Protein AF-A0A383AYV4-F1 (afdb_monomer)

Nearest PDB structures (foldseek):
  7ewm-assembly1_C  TM=2.244E-01  e=6.964E+00  Saccharomyces cerevisiae S288C

Radius of gyration: 17.89 Å; Cα contacts (8 Å, |Δi|>4)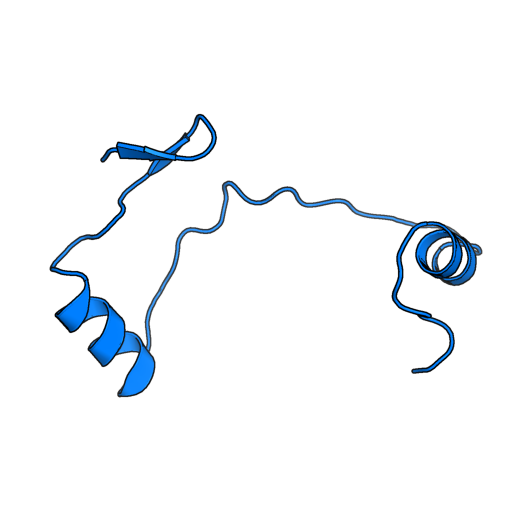: 33; chains: 1; bounding box: 41×19×35 Å

Solvent-accessible surface area (backbone atoms only — not comparable to full-atom values): 4172 Å² total; per-residue (Å²): 117,42,82,50,98,89,37,86,37,71,91,58,89,91,38,65,69,59,55,51,46,35,44,76,78,67,64,74,87,77,93,63,80,87,59,90,81,83,90,83,81,65,97,58,45,56,63,52,49,33,68,79,41,95,57,61,62,84,76,118

Structure (mmCIF, N/CA/C/O backbone):
data_AF-A0A383AYV4-F1
#
_entry.id   AF-A0A383AYV4-F1
#
loop_
_atom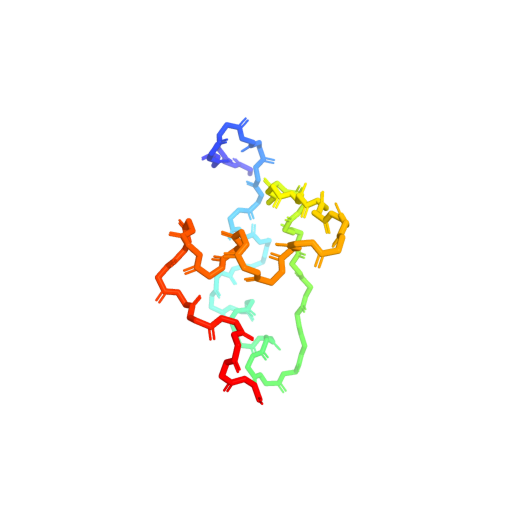_site.group_PDB
_atom_site.id
_atom_site.type_symbol
_atom_site.label_atom_id
_atom_site.label_alt_id
_atom_site.label_comp_id
_atom_site.label_asym_id
_atom_site.label_entity_id
_atom_site.label_seq_id
_atom_site.pdbx_PDB_ins_code
_atom_site.Cartn_x
_atom_site.Cartn_y
_atom_site.Cartn_z
_atom_site.occupancy
_atom_site.B_iso_or_equiv
_atom_site.auth_seq_id
_atom_site.auth_comp_id
_atom_site.auth_asym_id
_atom_site.auth_atom_id
_atom_site.pdbx_PDB_model_num
ATOM 1 N N . MET A 1 1 ? -21.498 6.538 0.448 1.00 78.56 1 MET A N 1
ATOM 2 C CA . MET A 1 1 ? -20.479 6.513 -0.613 1.00 78.56 1 MET A CA 1
ATOM 3 C C . MET A 1 1 ? -20.088 7.943 -0.920 1.00 78.56 1 MET A C 1
ATOM 5 O O . MET A 1 1 ? -20.960 8.806 -0.865 1.00 78.56 1 MET A O 1
ATOM 9 N N . THR A 1 2 ? -18.806 8.191 -1.161 1.00 86.12 2 THR A N 1
ATOM 10 C CA . THR A 1 2 ? -18.250 9.527 -1.403 1.00 86.12 2 THR A CA 1
ATOM 11 C C . THR A 1 2 ? -17.207 9.430 -2.510 1.00 86.12 2 THR A C 1
ATOM 13 O O . THR A 1 2 ? -16.541 8.403 -2.629 1.00 86.12 2 THR A O 1
ATOM 16 N N . ASP A 1 3 ? -17.064 10.491 -3.301 1.00 92.88 3 ASP A N 1
ATOM 17 C CA . ASP A 1 3 ? -15.979 10.602 -4.274 1.00 92.88 3 ASP A CA 1
ATOM 18 C C . ASP A 1 3 ? -14.619 10.639 -3.563 1.00 92.88 3 ASP A C 1
ATOM 20 O O . ASP A 1 3 ? -14.382 11.463 -2.671 1.00 92.88 3 ASP A O 1
ATOM 24 N N . PHE A 1 4 ? -13.739 9.717 -3.941 1.00 92.06 4 PHE A N 1
ATOM 25 C CA . PHE A 1 4 ? -12.370 9.640 -3.455 1.00 92.06 4 PHE A CA 1
ATOM 26 C C . PHE A 1 4 ? -11.442 9.226 -4.598 1.00 92.06 4 PHE A C 1
ATOM 28 O O . PHE A 1 4 ? -11.543 8.120 -5.123 1.00 92.06 4 PHE A O 1
ATOM 35 N N . ALA A 1 5 ? -10.531 10.122 -4.992 1.00 90.25 5 ALA A N 1
ATOM 36 C CA . ALA A 1 5 ? -9.619 9.921 -6.124 1.00 90.25 5 ALA A CA 1
ATOM 37 C C . ALA A 1 5 ? -10.334 9.535 -7.442 1.00 90.25 5 ALA A C 1
ATOM 39 O O . ALA A 1 5 ? -9.783 8.788 -8.250 1.00 90.25 5 ALA A O 1
ATOM 40 N N . GLY A 1 6 ? -11.560 10.034 -7.654 1.00 92.88 6 GLY A N 1
ATOM 41 C CA . GLY A 1 6 ? -12.387 9.720 -8.824 1.00 92.88 6 GLY A CA 1
ATOM 42 C C . GLY A 1 6 ? -13.123 8.378 -8.753 1.00 92.88 6 GLY A C 1
ATOM 43 O O . GLY A 1 6 ? -13.730 7.974 -9.744 1.00 92.88 6 GLY A O 1
ATOM 44 N N . TRP A 1 7 ? -13.074 7.683 -7.613 1.00 93.56 7 TRP A N 1
ATOM 45 C CA . TRP A 1 7 ? -13.816 6.451 -7.352 1.00 93.56 7 TRP A CA 1
ATOM 46 C C . TRP A 1 7 ? -14.924 6.696 -6.332 1.00 93.56 7 TRP A C 1
ATOM 48 O O . TRP A 1 7 ? -14.740 7.411 -5.346 1.00 93.56 7 TRP A O 1
ATOM 58 N N . GLU A 1 8 ? -16.070 6.049 -6.527 1.00 94.00 8 GLU A N 1
ATOM 59 C CA . GLU A 1 8 ? -17.127 6.027 -5.524 1.00 94.00 8 GLU A CA 1
ATOM 60 C C . GLU A 1 8 ? -16.759 5.022 -4.422 1.00 94.00 8 GLU A C 1
ATOM 62 O O . GLU A 1 8 ? -16.814 3.811 -4.629 1.00 94.00 8 GLU A O 1
ATOM 67 N N . MET A 1 9 ? -16.386 5.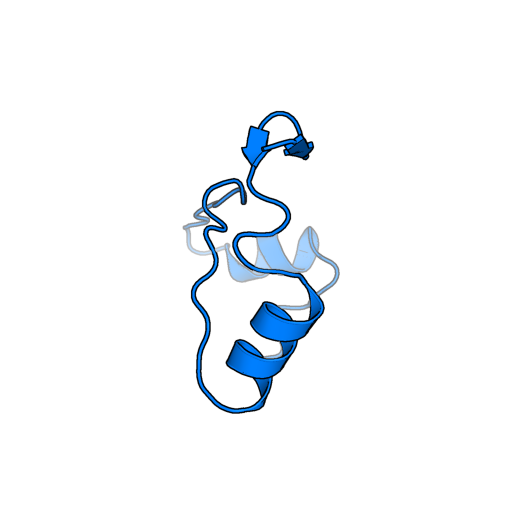524 -3.240 1.00 93.44 9 MET A N 1
ATOM 68 C CA . MET A 1 9 ? -15.852 4.704 -2.147 1.00 93.44 9 MET A CA 1
ATOM 69 C C .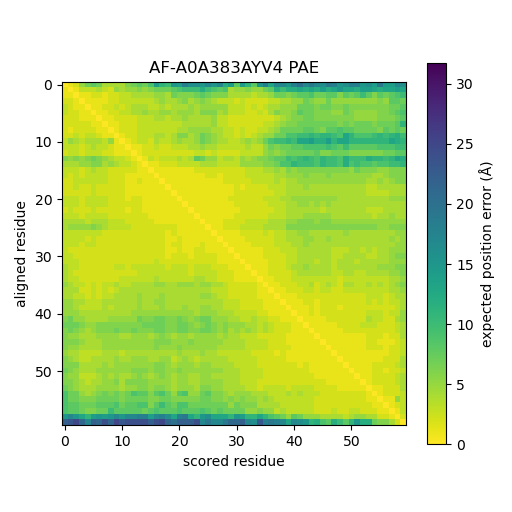 MET A 1 9 ? -16.648 4.869 -0.840 1.00 93.44 9 MET A C 1
ATOM 71 O O . MET A 1 9 ? -17.169 5.951 -0.537 1.00 93.44 9 MET A O 1
ATOM 75 N N . PRO A 1 10 ? -16.740 3.822 -0.003 1.00 88.56 10 PRO A N 1
ATOM 76 C CA . PRO A 1 10 ? -17.249 3.948 1.356 1.00 88.56 10 PRO A CA 1
ATOM 77 C C . PRO A 1 10 ? -16.140 4.467 2.285 1.00 88.56 10 PRO A C 1
ATOM 79 O O . PRO A 1 10 ? -15.184 3.758 2.577 1.00 88.56 10 PRO A O 1
ATOM 82 N N . ILE A 1 11 ? -16.277 5.700 2.791 1.00 87.62 11 ILE A N 1
ATOM 83 C CA . ILE A 1 11 ? -15.357 6.252 3.813 1.00 87.62 11 ILE A CA 1
ATOM 84 C C . ILE A 1 11 ? -15.503 5.510 5.156 1.00 87.62 11 ILE A C 1
ATOM 86 O O . ILE A 1 11 ? -14.563 5.444 5.942 1.00 87.62 11 ILE A O 1
ATOM 90 N N . GLN A 1 12 ? -16.696 4.978 5.422 1.00 92.38 12 GLN A N 1
ATOM 91 C CA . GLN A 1 12 ? -17.041 4.165 6.585 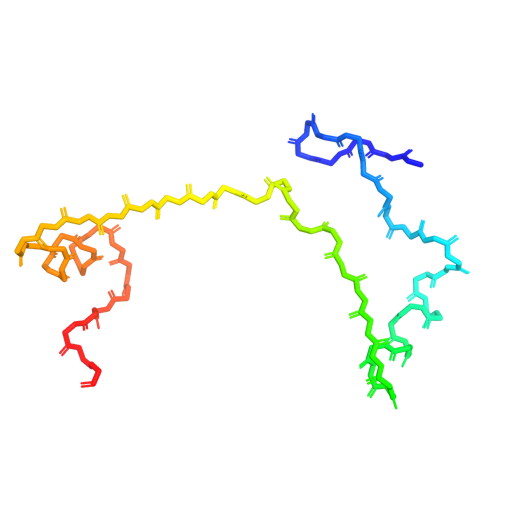1.00 92.38 12 GLN A CA 1
ATOM 92 C C . GLN A 1 12 ? -18.300 3.348 6.269 1.00 92.38 12 GLN A C 1
ATOM 94 O O . GLN A 1 12 ? -19.101 3.745 5.415 1.00 92.38 12 GLN A O 1
ATOM 99 N N . TYR A 1 13 ? -18.494 2.251 6.989 1.00 92.62 13 TYR A N 1
ATOM 100 C CA . TYR A 1 13 ? -19.664 1.377 6.914 1.00 92.62 13 TYR A CA 1
ATOM 101 C C . TYR A 1 13 ? -20.547 1.494 8.162 1.00 92.62 13 TYR A C 1
ATOM 103 O O . TYR A 1 13 ? -21.738 1.777 8.057 1.00 92.62 13 TYR A O 1
ATOM 111 N N . GLY A 1 14 ? -19.966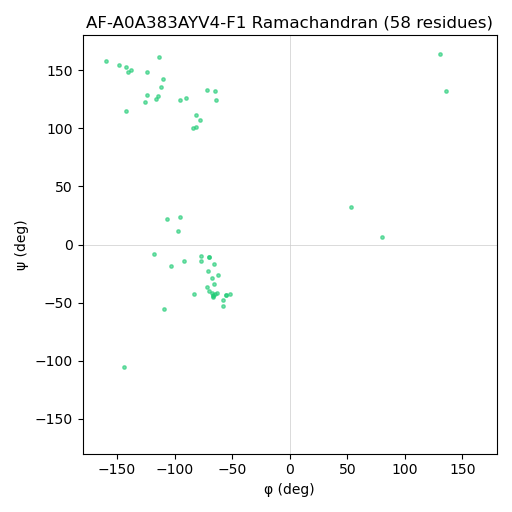 1.279 9.345 1.00 88.25 14 GLY A N 1
ATOM 112 C CA . GLY A 1 14 ? -20.650 1.283 10.645 1.00 88.25 14 GLY A CA 1
ATOM 113 C C . GLY A 1 14 ? -20.156 2.373 11.600 1.00 88.25 14 GLY A C 1
ATOM 114 O O . GLY A 1 14 ? -20.755 2.576 12.656 1.00 88.25 14 GLY A O 1
ATOM 115 N N . GLY A 1 15 ? -19.079 3.075 11.240 1.00 94.81 15 GLY A N 1
ATOM 116 C CA . GLY A 1 15 ? -18.550 4.216 11.980 1.00 94.81 15 GLY A CA 1
ATOM 117 C C . GLY A 1 15 ? -17.030 4.161 12.111 1.00 94.81 15 GLY A C 1
ATOM 118 O O . GLY A 1 15 ? -16.489 3.157 12.574 1.00 94.81 15 GLY A O 1
ATOM 119 N N . ILE A 1 16 ? -16.346 5.271 11.811 1.00 96.06 16 ILE A N 1
ATOM 120 C CA . ILE A 1 16 ? -14.869 5.352 11.807 1.00 96.06 16 ILE A CA 1
ATOM 121 C C . ILE A 1 16 ? -14.237 4.836 13.114 1.00 96.06 16 ILE A C 1
ATOM 123 O O . ILE A 1 16 ? -13.259 4.094 13.075 1.00 96.06 16 ILE A O 1
ATOM 127 N N . ILE A 1 17 ? -14.790 5.180 14.286 1.00 97.94 17 ILE A N 1
ATOM 128 C CA . ILE A 1 17 ? -14.244 4.721 15.580 1.00 97.94 17 ILE A CA 1
ATOM 129 C C . ILE A 1 17 ? -14.421 3.208 15.759 1.00 97.94 17 ILE A C 1
ATOM 131 O O . ILE A 1 17 ? -13.512 2.540 16.252 1.00 97.94 17 ILE A O 1
ATOM 135 N N . ALA A 1 18 ? -15.581 2.666 15.387 1.00 97.50 18 ALA A N 1
ATOM 136 C CA . ALA A 1 18 ? -15.862 1.240 15.526 1.00 97.50 18 ALA A CA 1
ATOM 137 C C . ALA A 1 18 ? -14.971 0.412 14.589 1.00 97.50 18 ALA A C 1
ATOM 139 O O . ALA A 1 18 ? -14.376 -0.574 15.019 1.00 97.50 18 ALA A O 1
ATOM 140 N N . GLU A 1 19 ? -14.809 0.860 13.345 1.00 97.81 19 GLU A N 1
ATOM 141 C CA . GLU A 1 19 ? -13.936 0.232 12.347 1.00 97.81 19 GLU A CA 1
ATOM 142 C C . GLU A 1 19 ? -12.459 0.310 12.751 1.00 97.81 19 GLU A C 1
ATOM 144 O O . GLU A 1 19 ? -11.741 -0.690 12.685 1.00 97.81 19 GLU A O 1
ATOM 149 N N . HIS A 1 20 ? -12.011 1.457 13.272 1.00 97.94 20 HIS A N 1
ATOM 150 C CA . HIS A 1 20 ? -10.664 1.605 13.822 1.00 97.94 20 HIS A CA 1
ATOM 151 C C . HIS A 1 20 ? -10.395 0.609 14.960 1.00 97.94 20 HIS A C 1
ATOM 153 O O . HIS A 1 20 ? -9.363 -0.069 14.960 1.00 97.94 20 HIS A O 1
ATOM 159 N N . LYS A 1 21 ? -11.324 0.492 15.919 1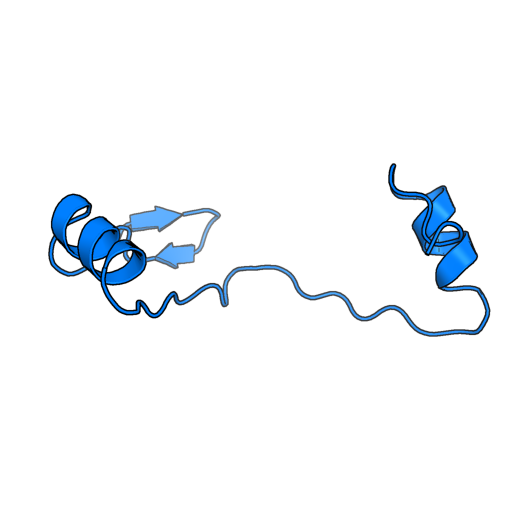.00 98.31 21 LYS A N 1
ATOM 160 C CA . LYS A 1 21 ? -11.209 -0.466 17.029 1.00 98.31 21 LYS A CA 1
ATOM 161 C C . LYS A 1 21 ? -11.217 -1.910 16.539 1.00 98.31 21 LYS A C 1
ATOM 163 O O . LYS A 1 21 ? -10.393 -2.691 16.999 1.00 98.31 21 LYS A O 1
ATOM 168 N N . ALA A 1 22 ? -12.068 -2.253 15.568 1.00 98.19 22 ALA A N 1
ATOM 169 C CA . ALA A 1 22 ? -12.105 -3.594 14.987 1.00 98.19 22 ALA A CA 1
ATOM 170 C C . ALA A 1 22 ? -10.731 -4.020 14.441 1.00 98.19 22 ALA A C 1
ATOM 172 O O . ALA A 1 22 ? -10.279 -5.124 14.732 1.00 98.19 22 ALA A O 1
ATOM 173 N N . VAL A 1 23 ? -10.024 -3.127 13.742 1.00 98.19 23 VAL A N 1
ATOM 174 C CA . VAL A 1 23 ? -8.669 -3.388 13.217 1.00 98.19 23 VAL A CA 1
ATOM 175 C C . VAL A 1 23 ? -7.624 -3.470 14.329 1.00 98.19 23 VAL A C 1
ATOM 177 O O . VAL A 1 23 ? -6.718 -4.293 14.256 1.00 98.19 23 VAL A O 1
ATOM 180 N N . ARG A 1 24 ? -7.713 -2.606 15.347 1.00 98.38 24 ARG A N 1
ATOM 181 C CA . ARG A 1 24 ? -6.737 -2.559 16.450 1.00 98.38 24 ARG A CA 1
ATOM 182 C C . ARG A 1 24 ? -6.847 -3.738 17.405 1.00 98.38 24 ARG A C 1
ATOM 184 O O . ARG A 1 24 ? -5.832 -4.187 17.925 1.00 98.38 24 ARG A O 1
ATOM 191 N N . GLU A 1 25 ? -8.063 -4.193 17.660 1.00 98.56 25 GLU A N 1
ATOM 192 C CA . GLU A 1 25 ? -8.354 -5.188 18.692 1.00 98.56 25 GLU A CA 1
ATOM 193 C C . GLU A 1 25 ? -8.607 -6.582 18.099 1.00 98.56 25 GLU A C 1
ATOM 195 O O . GLU A 1 25 ? -8.572 -7.571 18.830 1.00 98.56 25 GLU A O 1
ATOM 200 N N . ARG A 1 26 ? -8.905 -6.675 16.794 1.00 98.00 26 ARG A N 1
ATOM 201 C CA . ARG A 1 26 ? -9.266 -7.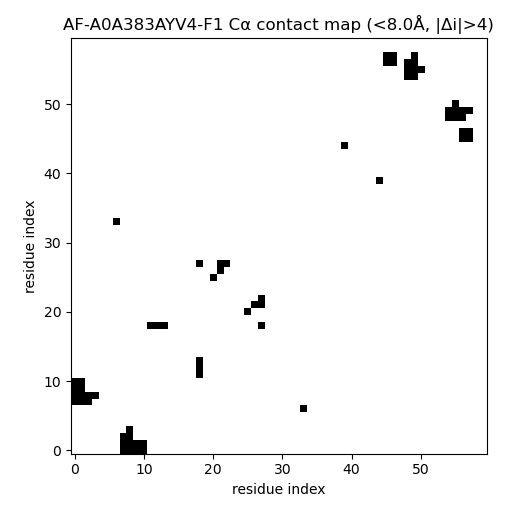923 16.103 1.00 98.00 26 ARG A CA 1
ATOM 202 C C . ARG A 1 26 ? -8.718 -7.956 14.669 1.00 98.00 26 ARG A C 1
ATOM 204 O O . ARG A 1 26 ? -7.535 -8.201 14.470 1.00 98.00 26 ARG A O 1
ATOM 211 N N . ALA A 1 27 ? -9.582 -7.758 13.675 1.00 98.12 27 ALA A N 1
ATOM 212 C CA . ALA A 1 27 ? -9.269 -7.762 12.254 1.00 98.12 27 ALA A CA 1
ATOM 213 C C . ALA A 1 27 ? -10.202 -6.792 11.515 1.00 98.12 27 ALA A C 1
ATOM 215 O O . ALA A 1 27 ? -11.326 -6.539 11.956 1.00 98.12 27 ALA A O 1
ATOM 216 N N . GLY A 1 28 ? -9.751 -6.288 10.369 1.00 96.38 28 GLY A N 1
ATOM 217 C CA . GLY A 1 28 ? -10.570 -5.502 9.450 1.00 96.38 28 GLY A CA 1
ATOM 218 C C . GLY A 1 28 ? -10.236 -5.829 8.001 1.00 96.38 28 GLY A C 1
ATOM 219 O O . GLY A 1 28 ? -9.120 -6.250 7.696 1.00 96.38 28 GLY A O 1
ATOM 220 N N . ILE A 1 29 ? -11.220 -5.646 7.125 1.00 96.06 29 ILE A N 1
ATOM 221 C CA . ILE A 1 29 ? -11.083 -5.788 5.677 1.00 96.06 29 ILE A CA 1
ATOM 222 C C . ILE A 1 29 ? -11.228 -4.411 5.035 1.00 96.06 29 ILE A C 1
ATOM 224 O O . ILE A 1 29 ? -12.115 -3.643 5.400 1.00 96.06 29 ILE A O 1
ATOM 228 N N . PHE A 1 30 ? -10.345 -4.108 4.089 1.00 95.31 30 PHE A N 1
ATOM 229 C CA . PHE A 1 30 ? -10.345 -2.852 3.352 1.00 95.31 30 PHE A CA 1
ATOM 230 C C . PHE A 1 30 ? -10.409 -3.158 1.863 1.00 95.31 30 PHE A C 1
ATOM 232 O O . PHE A 1 30 ? -9.596 -3.932 1.359 1.00 95.31 30 PHE A O 1
ATOM 239 N N . ASP A 1 31 ? -11.348 -2.527 1.163 1.00 94.62 31 ASP A N 1
ATOM 240 C CA . ASP A 1 31 ? -11.310 -2.491 -0.293 1.00 94.62 31 ASP A CA 1
ATOM 241 C C . ASP A 1 31 ? -10.344 -1.385 -0.737 1.00 94.62 31 ASP A C 1
ATOM 243 O O . ASP A 1 31 ? -10.652 -0.193 -0.694 1.00 94.62 31 ASP A O 1
ATOM 247 N N . VAL A 1 32 ? -9.137 -1.794 -1.120 1.00 95.00 32 VAL A N 1
ATOM 248 C CA . VAL A 1 32 ? -8.082 -0.917 -1.654 1.00 95.00 32 VAL A CA 1
ATOM 249 C C . VAL A 1 32 ? -7.899 -1.110 -3.158 1.00 95.00 32 VAL A C 1
ATOM 251 O O . VAL A 1 32 ? -6.846 -0.790 -3.703 1.00 95.00 32 VAL A O 1
ATOM 254 N N . SER A 1 33 ? -8.918 -1.625 -3.851 1.00 93.75 33 SER A N 1
ATOM 255 C CA . SER A 1 33 ? -8.828 -1.960 -5.279 1.00 93.75 33 SER A CA 1
ATOM 256 C C . SER A 1 33 ? -8.631 -0.737 -6.184 1.00 93.75 33 SER A C 1
ATOM 258 O O . SER A 1 33 ? -8.185 -0.888 -7.315 1.00 93.75 33 SER A O 1
ATOM 260 N N . HIS A 1 34 ? -8.897 0.475 -5.684 1.00 93.44 34 HIS A N 1
ATOM 261 C CA . HIS A 1 34 ? -8.604 1.735 -6.378 1.00 93.44 34 HIS A CA 1
ATOM 262 C C . HIS A 1 34 ? -7.095 2.052 -6.473 1.00 93.44 34 HIS A C 1
ATOM 264 O O . HIS A 1 34 ? -6.705 2.979 -7.184 1.00 93.44 34 HIS A O 1
ATOM 270 N N . MET A 1 35 ? -6.235 1.314 -5.760 1.00 95.81 35 MET A N 1
ATOM 271 C CA . MET A 1 35 ? -4.783 1.492 -5.805 1.00 95.81 35 MET A CA 1
ATOM 272 C C . MET A 1 35 ? -4.198 0.990 -7.128 1.00 95.81 35 MET A C 1
ATOM 274 O O . MET A 1 35 ? -4.461 -0.131 -7.564 1.00 95.81 35 MET A O 1
ATOM 278 N N . GLY A 1 36 ? -3.331 1.803 -7.736 1.00 95.31 36 GLY A N 1
ATOM 279 C CA . GLY A 1 36 ? -2.591 1.411 -8.932 1.00 95.31 36 GLY A CA 1
ATOM 280 C C . GLY A 1 36 ? -1.618 0.263 -8.650 1.00 95.31 36 GLY A C 1
ATOM 281 O O . GLY A 1 36 ? -0.839 0.321 -7.699 1.00 95.31 36 GLY A O 1
ATOM 282 N N . GLN A 1 37 ? -1.638 -0.762 -9.502 1.00 96.56 37 GLN A N 1
ATOM 283 C CA . GLN A 1 37 ? -0.708 -1.893 -9.455 1.00 96.56 37 GLN A CA 1
ATOM 284 C C . GLN A 1 37 ? 0.135 -1.904 -10.730 1.00 96.56 37 GLN A C 1
ATOM 286 O O . GLN A 1 37 ? -0.406 -1.895 -11.834 1.00 96.56 37 GLN A O 1
ATOM 291 N N . ILE A 1 38 ? 1.461 -1.911 -10.578 1.00 96.88 38 ILE A N 1
ATOM 292 C CA . ILE A 1 38 ? 2.413 -1.899 -11.694 1.00 96.88 38 ILE A CA 1
ATOM 293 C C . ILE A 1 38 ? 3.365 -3.080 -11.526 1.00 96.88 38 ILE A C 1
ATOM 295 O O . ILE A 1 38 ? 4.049 -3.190 -10.510 1.00 96.88 38 ILE A O 1
ATOM 299 N N . LEU A 1 39 ? 3.418 -3.950 -12.535 1.00 97.25 39 LEU A N 1
ATOM 300 C CA . LEU A 1 39 ? 4.379 -5.045 -12.606 1.00 97.25 39 LEU A CA 1
ATOM 301 C C . LEU A 1 39 ? 5.588 -4.604 -13.439 1.00 97.25 39 LEU A C 1
ATOM 303 O O . LEU A 1 39 ? 5.436 -4.213 -14.595 1.00 97.25 39 LEU A O 1
ATOM 307 N N . VAL A 1 40 ? 6.784 -4.692 -12.857 1.00 96.75 40 VAL A N 1
ATOM 308 C CA . VAL A 1 40 ? 8.056 -4.394 -13.530 1.00 96.75 40 VAL A CA 1
ATOM 309 C C . VAL A 1 40 ? 8.865 -5.684 -13.626 1.00 96.75 40 VAL A C 1
ATOM 311 O O . VAL A 1 40 ? 9.044 -6.377 -12.626 1.00 96.75 40 VAL A O 1
ATOM 314 N N . THR A 1 41 ? 9.326 -6.028 -14.829 1.00 97.31 41 THR A N 1
ATOM 315 C CA . THR A 1 41 ? 10.050 -7.279 -15.102 1.00 97.31 41 THR A CA 1
ATOM 316 C C . THR A 1 41 ? 11.236 -7.047 -16.025 1.00 97.31 41 THR A C 1
ATOM 318 O O . THR A 1 41 ? 11.171 -6.204 -16.916 1.00 97.31 41 THR A O 1
ATOM 321 N N . GLY A 1 42 ? 12.274 -7.867 -15.876 1.00 97.81 42 GLY A N 1
ATOM 322 C CA . GLY A 1 42 ? 13.487 -7.814 -16.689 1.00 97.81 42 GLY A CA 1
ATOM 323 C C . GLY A 1 42 ? 14.746 -7.806 -15.820 1.00 97.81 42 GLY A C 1
ATOM 324 O O . GLY A 1 42 ? 14.654 -7.547 -14.614 1.00 97.81 42 GLY A O 1
ATOM 325 N N . PRO A 1 43 ? 15.919 -8.088 -16.411 1.00 97.69 43 PRO A N 1
ATOM 326 C CA . PRO A 1 43 ? 17.171 -8.240 -15.666 1.00 97.69 43 PRO A CA 1
ATOM 327 C C . PRO A 1 43 ? 17.596 -6.965 -14.920 1.00 97.69 43 PRO A C 1
ATOM 329 O O . PRO A 1 43 ? 18.249 -7.053 -13.889 1.00 97.69 43 PRO A O 1
ATOM 332 N N . GLU A 1 44 ? 17.180 -5.788 -15.393 1.00 96.88 44 GLU A N 1
ATOM 333 C CA . GLU A 1 44 ? 17.583 -4.483 -14.848 1.00 96.88 44 GLU A CA 1
ATOM 334 C C . GLU A 1 44 ? 16.566 -3.878 -13.862 1.00 96.88 44 GLU A C 1
ATOM 336 O O . GLU A 1 44 ? 16.683 -2.715 -13.486 1.00 96.88 44 GLU A O 1
ATOM 341 N N . THR A 1 45 ? 15.563 -4.646 -13.415 1.00 97.50 45 THR A N 1
ATOM 342 C CA . THR A 1 45 ? 14.470 -4.132 -12.559 1.00 97.50 45 THR A CA 1
ATOM 343 C C . THR A 1 45 ? 14.987 -3.446 -11.291 1.00 97.50 45 THR A C 1
ATOM 345 O O . THR A 1 45 ? 14.508 -2.373 -10.929 1.00 97.50 45 THR A O 1
ATOM 348 N N . VAL A 1 46 ? 15.985 -4.039 -10.628 1.00 96.56 46 VAL A N 1
ATOM 349 C CA . VAL A 1 46 ? 16.555 -3.497 -9.385 1.00 96.56 46 VAL A CA 1
ATOM 350 C C . VAL A 1 46 ? 17.273 -2.169 -9.631 1.00 96.56 46 VAL A C 1
ATOM 352 O O . VAL A 1 46 ? 17.061 -1.221 -8.875 1.00 96.56 46 VAL A O 1
ATOM 355 N N . GLU A 1 47 ? 18.080 -2.071 -10.692 1.00 96.69 47 GLU A N 1
ATOM 356 C CA . GLU A 1 47 ? 18.786 -0.829 -11.037 1.00 96.69 47 GLU A CA 1
ATOM 357 C C . GLU A 1 47 ? 17.807 0.269 -11.454 1.00 96.69 47 GLU A C 1
ATOM 359 O O . GLU A 1 47 ? 17.895 1.393 -10.961 1.00 96.69 47 GLU A O 1
ATOM 364 N N . PHE A 1 48 ? 16.824 -0.066 -12.296 1.00 96.69 48 PHE A N 1
ATOM 365 C CA . PHE A 1 48 ? 15.789 0.871 -12.722 1.00 96.69 48 PHE A CA 1
ATOM 366 C C . PHE A 1 48 ? 15.019 1.444 -11.527 1.00 96.69 48 PHE A C 1
ATOM 368 O O . PHE A 1 48 ? 14.951 2.664 -11.371 1.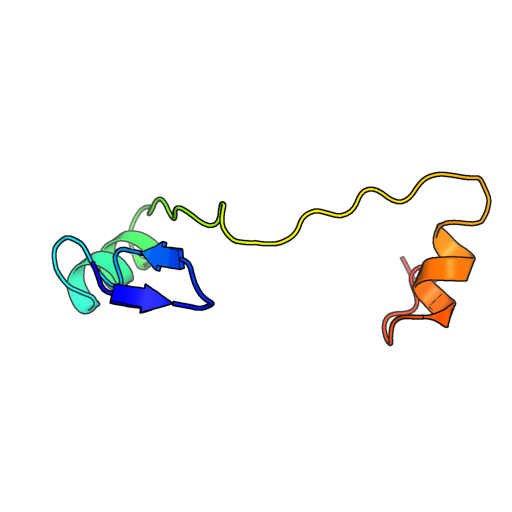00 96.69 48 PHE A O 1
ATOM 375 N N . LEU A 1 49 ? 14.483 0.587 -10.650 1.00 97.00 49 LEU A N 1
ATOM 376 C CA . LEU A 1 49 ? 13.703 1.031 -9.491 1.00 97.00 49 LEU A CA 1
ATOM 377 C C . LEU A 1 49 ? 14.552 1.819 -8.484 1.00 97.00 49 LEU A C 1
ATOM 379 O O . LEU A 1 49 ? 14.058 2.789 -7.910 1.00 97.00 49 LEU A O 1
ATOM 383 N N . SER A 1 50 ? 15.830 1.468 -8.319 1.00 96.56 50 SER A N 1
ATOM 384 C CA . SER A 1 50 ? 16.760 2.228 -7.468 1.00 96.56 50 SER A CA 1
ATOM 385 C C . SER A 1 50 ? 17.138 3.590 -8.063 1.00 96.56 50 SER A C 1
ATOM 387 O O . SER A 1 50 ? 17.558 4.479 -7.328 1.00 96.56 50 SER A O 1
ATOM 389 N N . HIS A 1 51 ? 17.019 3.763 -9.383 1.00 96.56 51 HIS A N 1
ATOM 390 C CA . HIS A 1 51 ? 17.281 5.032 -10.064 1.00 96.56 51 HIS A CA 1
ATOM 391 C C . HIS A 1 51 ? 16.076 5.982 -10.030 1.00 96.56 51 HIS A C 1
ATOM 393 O O . HIS A 1 51 ? 16.246 7.183 -9.825 1.00 96.56 51 HIS A O 1
ATOM 399 N N . VAL A 1 52 ? 14.862 5.462 -10.247 1.00 97.06 52 VAL A N 1
ATOM 400 C CA . VAL A 1 52 ? 13.642 6.286 -10.372 1.00 97.06 52 VAL A CA 1
ATOM 401 C C . VAL A 1 52 ? 12.902 6.507 -9.052 1.00 97.06 52 VAL A C 1
ATOM 403 O O . VAL A 1 52 ? 12.033 7.375 -8.981 1.00 97.06 52 VAL A O 1
ATOM 406 N N . THR A 1 53 ? 13.222 5.739 -8.009 1.00 96.75 53 THR A N 1
ATOM 407 C CA . THR A 1 53 ? 12.653 5.908 -6.665 1.00 96.75 53 THR A CA 1
ATOM 408 C C . THR A 1 53 ? 13.724 6.352 -5.672 1.00 96.75 53 THR A C 1
ATOM 410 O O . THR A 1 53 ? 14.919 6.220 -5.916 1.00 96.75 53 THR A O 1
ATOM 413 N N . THR A 1 54 ? 13.310 6.901 -4.531 1.00 96.69 54 THR A N 1
ATOM 414 C CA . THR A 1 54 ? 14.244 7.332 -3.476 1.00 96.69 54 THR A CA 1
ATOM 415 C C . THR A 1 54 ? 14.800 6.170 -2.653 1.00 96.69 54 THR A C 1
ATOM 417 O O . THR A 1 54 ? 15.758 6.354 -1.902 1.00 96.69 54 THR A O 1
ATOM 420 N N . TRP A 1 55 ? 14.196 4.985 -2.763 1.00 94.50 55 TRP A N 1
ATOM 421 C CA . TRP A 1 55 ? 14.624 3.790 -2.054 1.00 94.50 55 TRP A CA 1
ATOM 422 C C . TRP A 1 55 ? 15.640 3.003 -2.888 1.00 94.50 55 TRP A C 1
ATOM 424 O O . TRP A 1 55 ? 15.373 2.625 -4.025 1.00 94.50 55 TRP A O 1
ATOM 434 N N . ASP A 1 56 ? 16.796 2.706 -2.296 1.00 94.12 56 ASP A N 1
ATOM 435 C CA . ASP A 1 56 ? 17.838 1.902 -2.936 1.00 94.12 56 ASP A CA 1
ATOM 436 C C . ASP A 1 56 ? 17.543 0.404 -2.756 1.00 94.12 56 ASP A C 1
ATOM 438 O O . ASP A 1 56 ? 17.808 -0.175 -1.698 1.00 94.12 56 ASP A O 1
ATOM 442 N N . MET A 1 57 ? 16.996 -0.240 -3.792 1.00 92.62 57 MET A N 1
ATOM 443 C CA . MET A 1 57 ? 16.611 -1.658 -3.744 1.00 92.62 57 MET A CA 1
ATOM 444 C C . MET A 1 57 ? 17.806 -2.613 -3.706 1.00 92.62 57 MET A C 1
ATOM 446 O O . MET A 1 57 ? 17.624 -3.791 -3.413 1.00 92.62 57 MET A O 1
ATOM 450 N N . ARG A 1 58 ? 19.025 -2.120 -3.940 1.00 92.19 58 ARG A N 1
ATOM 451 C CA . ARG A 1 58 ? 20.255 -2.921 -3.840 1.00 92.19 58 ARG A CA 1
ATOM 452 C C . ARG A 1 58 ? 20.696 -3.150 -2.390 1.00 92.19 58 ARG A C 1
ATOM 454 O O . ARG A 1 58 ? 21.617 -3.923 -2.162 1.00 92.19 58 ARG A O 1
ATOM 461 N N . ARG A 1 59 ? 20.078 -2.467 -1.414 1.00 87.25 59 ARG A N 1
ATOM 462 C CA . ARG A 1 59 ? 20.441 -2.509 0.018 1.00 87.25 59 ARG A CA 1
ATOM 463 C C . ARG A 1 59 ? 19.623 -3.507 0.857 1.00 87.25 59 ARG A C 1
ATOM 465 O O . ARG A 1 59 ? 19.485 -3.285 2.058 1.00 87.25 59 ARG A O 1
ATOM 472 N N . GLN A 1 60 ? 19.043 -4.540 0.244 1.00 62.62 60 GLN A N 1
ATOM 473 C CA . GLN A 1 60 ? 18.303 -5.583 0.972 1.00 62.62 60 GLN A CA 1
ATOM 474 C C . GLN A 1 60 ? 19.222 -6.600 1.649 1.00 62.62 60 GLN A C 1
ATOM 476 O O . GLN A 1 60 ? 20.274 -6.930 1.059 1.00 62.62 60 GLN A O 1
#

pLDDT: mean 94.29, std 5.52, range [62.62, 98.56]

Foldseek 3Di:
DDDDPNDDDDPDDPDPVVQVCCVVVPNHDDDPVVDDDDDDDDPCRQVVCCVVDVDRSVPD

InterPro domains:
  IPR006222 GCVT, N-terminal domain [PF01571] (1-58)
  IPR027266 Aminomethyltransferase superfamily [G3DSA:3.30.1360.120] (1-34)
  IPR028896 Aminomethyltransferase-like [PTHR43757] (1-57)

Sequence (60 aa):
MTDFAGWEMPIQYGGIIAEHKAVRERAGIFDVSHMGQILVTGPETVEFLSHVTTWDMRRQ

Secondary structure (DSSP, 8-state):
-EEETTEEE-S-SS-HHHHHHHHHHS------TTS------STTHHHHHHHHSSS-GGG-

Mean predicted aligned error: 4.21 Å

Organism: NCBI:txid408172